Protein AF-A0AAW6YB75-F1 (afdb_monomer)

Sequence (77 aa):
YLAQLGVDAIWLSPFYLSPQHDAGYDVADYRAVDPRFGTLADADEMIAAAHEAGIRVVVDLVPNHTSSEHAWFQAAL

pLDDT: mean 97.8, std 2.55, range [76.31, 98.81]

Mean predicted aligned error: 2.2 Å

Secondary structure (DSSP, 8-state):
-HHHHT--EEEEPP-EE---TTTT-S-SEEEEE-TTT--HHHHHHHHHHHHHTT-EEEE----S---TTSHHHHTT-

Structure (mmCIF, N/CA/C/O backbone):
data_AF-A0AAW6YB75-F1
#
_entry.id   AF-A0AAW6YB75-F1
#
loop_
_atom_site.group_PDB
_atom_site.id
_atom_site.type_symbol
_atom_site.label_atom_id
_atom_site.label_alt_id
_atom_site.label_comp_id
_atom_site.label_asym_id
_atom_site.label_entity_id
_atom_site.label_seq_id
_atom_site.pdbx_PDB_ins_code
_atom_site.Cartn_x
_atom_site.Cartn_y
_atom_site.Cartn_z
_atom_site.occupancy
_atom_site.B_iso_or_equiv
_atom_site.auth_seq_id
_atom_site.auth_comp_id
_atom_site.auth_asym_id
_atom_site.auth_atom_id
_atom_site.pdbx_PDB_model_num
ATOM 1 N N . TYR A 1 1 ? -3.417 1.909 19.751 1.00 95.69 1 TYR A N 1
ATOM 2 C CA . TYR A 1 1 ? -3.506 3.378 19.617 1.00 95.69 1 TYR A CA 1
ATOM 3 C C . TYR A 1 1 ? -4.602 3.793 18.637 1.00 95.69 1 TYR A C 1
ATOM 5 O O . TYR A 1 1 ? -5.552 4.410 19.089 1.00 95.69 1 TYR A O 1
ATOM 13 N N . LEU A 1 2 ? -4.545 3.418 17.350 1.00 97.69 2 LEU A N 1
ATOM 14 C CA . LEU A 1 2 ? -5.510 3.879 16.328 1.00 97.69 2 LEU A CA 1
ATOM 15 C C . LEU A 1 2 ? -6.988 3.619 16.678 1.00 97.69 2 LEU A C 1
ATOM 17 O O . LEU A 1 2 ? -7.799 4.534 16.601 1.00 97.69 2 LEU A O 1
ATOM 21 N N . ALA A 1 3 ? -7.322 2.423 17.170 1.00 96.75 3 ALA A N 1
ATOM 22 C CA . ALA A 1 3 ? -8.683 2.126 17.629 1.00 96.75 3 ALA A CA 1
ATOM 23 C C . ALA A 1 3 ? -9.134 3.029 18.800 1.00 96.75 3 ALA A C 1
ATOM 25 O O . ALA A 1 3 ? -10.277 3.464 18.846 1.00 96.75 3 ALA A O 1
ATOM 26 N N . GLN A 1 4 ? -8.227 3.377 19.724 1.00 97.50 4 GLN A N 1
ATOM 27 C CA . GLN A 1 4 ? -8.528 4.291 20.841 1.00 97.50 4 G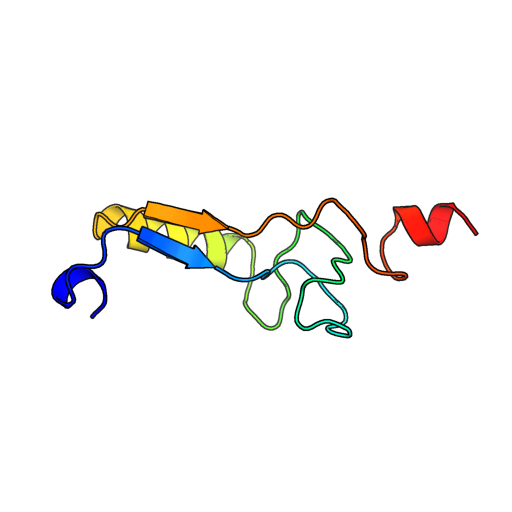LN A CA 1
ATOM 28 C C . GLN A 1 4 ? -8.702 5.740 20.375 1.00 97.50 4 GLN A C 1
ATOM 30 O O . GLN A 1 4 ? -9.443 6.494 20.995 1.00 97.50 4 GLN A O 1
ATOM 35 N N . LEU A 1 5 ? -8.025 6.123 19.287 1.00 98.12 5 LEU A N 1
ATOM 36 C CA . LEU A 1 5 ? -8.212 7.416 18.632 1.00 98.12 5 LEU A CA 1
ATOM 37 C C . LEU A 1 5 ? -9.583 7.514 17.930 1.00 98.12 5 LEU A C 1
ATOM 39 O O . LEU A 1 5 ? -10.009 8.617 17.604 1.00 98.12 5 LEU A O 1
ATOM 43 N N . GLY A 1 6 ? -10.279 6.389 17.725 1.00 98.19 6 GLY A N 1
ATOM 44 C CA . GLY A 1 6 ? -11.561 6.328 17.019 1.00 98.19 6 GLY A CA 1
ATOM 45 C C . GLY A 1 6 ? -11.419 6.219 15.499 1.00 98.19 6 GLY A C 1
ATOM 46 O O . GLY A 1 6 ? -12.301 6.659 14.773 1.00 98.19 6 GLY A O 1
ATOM 47 N N . VAL A 1 7 ? -10.295 5.685 15.005 1.00 98.50 7 VAL A N 1
ATOM 48 C CA . VAL A 1 7 ? -10.076 5.455 13.569 1.00 98.50 7 VAL A CA 1
ATOM 49 C C . VAL A 1 7 ? -10.840 4.211 13.110 1.00 98.50 7 VAL A C 1
ATOM 51 O O . VAL A 1 7 ? -10.566 3.119 13.597 1.00 98.50 7 VAL A O 1
ATOM 54 N N . ASP A 1 8 ? -11.726 4.367 12.123 1.00 98.44 8 ASP A N 1
ATOM 55 C CA . ASP A 1 8 ? -12.485 3.255 11.521 1.00 98.44 8 ASP A CA 1
ATOM 56 C C . ASP A 1 8 ? -11.775 2.598 10.323 1.00 98.44 8 ASP A C 1
ATOM 58 O O . ASP A 1 8 ? -12.114 1.485 9.911 1.00 98.44 8 ASP A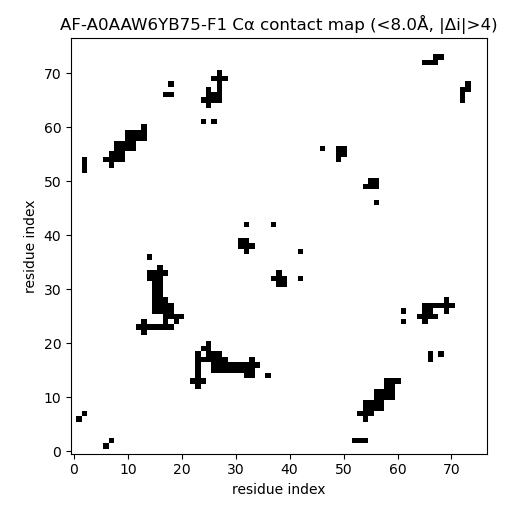 O 1
ATOM 62 N N . ALA A 1 9 ? -10.819 3.300 9.708 1.00 98.62 9 ALA A N 1
ATOM 63 C CA . ALA A 1 9 ? -10.076 2.818 8.550 1.00 98.62 9 ALA A CA 1
ATOM 64 C C . ALA A 1 9 ? -8.691 3.466 8.440 1.00 98.62 9 ALA A C 1
ATOM 66 O O . ALA A 1 9 ? -8.515 4.633 8.788 1.00 98.62 9 ALA A O 1
ATOM 67 N N . ILE A 1 10 ? -7.731 2.728 7.889 1.00 98.50 10 ILE A N 1
ATOM 68 C CA . ILE A 1 10 ? -6.419 3.238 7.487 1.00 98.50 10 ILE A CA 1
ATOM 69 C C . ILE A 1 10 ? -6.276 3.176 5.970 1.00 98.50 10 ILE A C 1
ATOM 71 O O . ILE A 1 10 ? -6.756 2.243 5.326 1.00 98.50 10 ILE A O 1
ATOM 75 N N . TRP A 1 11 ? -5.590 4.168 5.413 1.00 98.56 11 TRP A N 1
ATOM 76 C CA . TRP A 1 11 ? -5.167 4.173 4.020 1.00 98.56 11 TRP A CA 1
ATOM 77 C C . TRP A 1 11 ? -3.645 4.162 3.973 1.00 98.56 11 TRP A C 1
ATOM 79 O O . TRP A 1 11 ? -2.991 5.028 4.555 1.00 98.56 11 TRP A O 1
ATOM 89 N N . LEU A 1 12 ? -3.099 3.141 3.326 1.00 97.94 12 LEU A N 1
ATOM 90 C CA . LEU A 1 12 ? -1.669 2.954 3.162 1.00 97.94 12 LEU A CA 1
ATOM 91 C C . LEU A 1 12 ? -1.220 3.529 1.820 1.00 97.94 12 LEU A C 1
ATOM 93 O O . LEU A 1 12 ? -1.741 3.134 0.773 1.00 97.94 12 LEU A O 1
ATOM 97 N N . SER A 1 13 ? -0.214 4.402 1.868 1.00 98.06 13 SER A N 1
ATOM 98 C CA . SER A 1 13 ? 0.621 4.719 0.706 1.00 98.06 13 SER A CA 1
ATOM 99 C C . SER A 1 13 ? 1.249 3.437 0.126 1.00 98.06 13 SER A C 1
ATOM 101 O O . SER A 1 13 ? 1.315 2.422 0.831 1.00 98.06 13 SER A 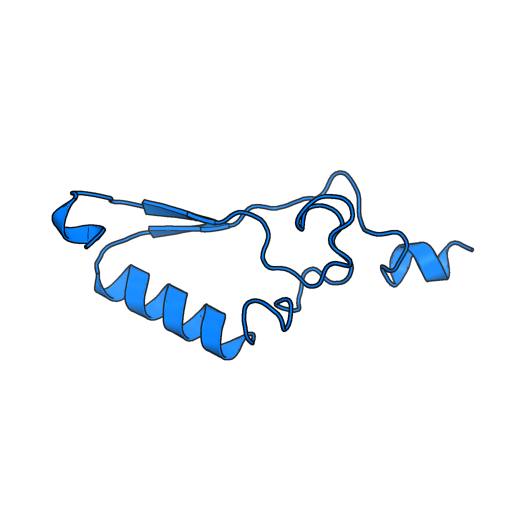O 1
ATOM 103 N N . PRO A 1 14 ? 1.737 3.456 -1.128 1.00 98.00 14 PRO A N 1
ATOM 104 C CA . PRO A 1 14 ? 2.320 2.281 -1.767 1.00 98.00 14 PRO A CA 1
ATOM 105 C C . PRO A 1 14 ? 3.407 1.596 -0.926 1.00 98.00 14 PRO A C 1
ATOM 107 O O . PRO A 1 14 ? 4.381 2.221 -0.510 1.00 98.00 14 PRO A O 1
ATOM 110 N N . PHE A 1 15 ? 3.252 0.288 -0.727 1.00 98.31 15 PHE A N 1
ATOM 111 C CA . PHE A 1 15 ? 4.248 -0.588 -0.096 1.00 98.31 15 PHE A CA 1
ATOM 112 C C . PHE A 1 15 ? 4.728 -1.701 -1.043 1.00 98.31 15 PHE A C 1
ATOM 114 O O . PHE A 1 15 ? 5.396 -2.642 -0.614 1.00 98.31 15 PHE A O 1
ATOM 121 N N . TYR A 1 16 ? 4.381 -1.597 -2.329 1.00 98.50 16 TYR A N 1
ATOM 122 C CA . TYR A 1 16 ? 4.833 -2.508 -3.376 1.00 98.50 16 TYR A CA 1
ATOM 123 C C . TYR A 1 16 ? 6.344 -2.394 -3.601 1.00 98.50 16 TYR A C 1
ATOM 125 O O . TYR A 1 16 ? 6.935 -1.354 -3.301 1.00 98.50 16 TYR A O 1
ATOM 133 N N . LEU A 1 17 ? 6.954 -3.419 -4.200 1.00 98.62 17 LEU A N 1
ATOM 134 C CA . LEU A 1 17 ? 8.356 -3.362 -4.616 1.00 98.62 17 LEU A CA 1
ATOM 135 C C . LEU A 1 17 ? 8.590 -2.162 -5.543 1.00 98.62 17 LEU A C 1
ATOM 137 O O . LEU A 1 17 ? 7.933 -2.035 -6.580 1.00 98.62 17 LEU A O 1
ATOM 141 N N . SER A 1 18 ? 9.530 -1.292 -5.174 1.00 98.56 18 SER A N 1
AT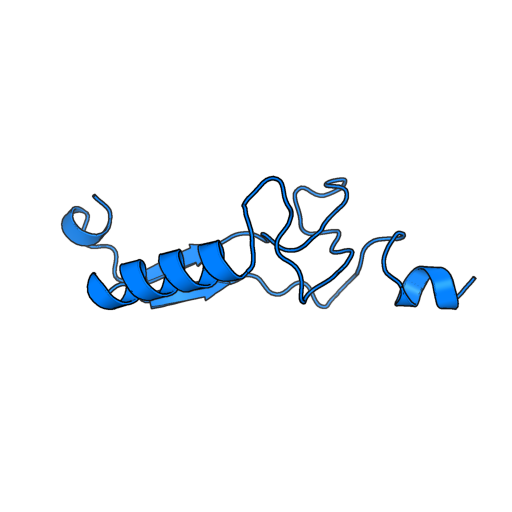OM 142 C CA . SER A 1 18 ? 9.791 -0.045 -5.895 1.00 98.56 18 SER A CA 1
ATOM 143 C C . SER A 1 18 ? 11.229 0.455 -5.670 1.00 98.56 18 SER A C 1
ATOM 145 O O . SER A 1 18 ? 11.705 0.425 -4.533 1.00 98.56 18 SER A O 1
ATOM 147 N N . PRO A 1 19 ? 11.898 1.006 -6.703 1.00 98.19 19 PRO A N 1
ATOM 148 C CA . PRO A 1 19 ? 13.193 1.686 -6.569 1.00 98.19 19 PRO A CA 1
ATOM 149 C C . PRO A 1 19 ? 13.154 2.983 -5.742 1.00 98.19 19 PRO A C 1
ATOM 151 O O . PRO A 1 19 ? 14.204 3.475 -5.332 1.00 98.19 19 PRO A O 1
ATOM 154 N N . GLN A 1 20 ? 11.957 3.510 -5.451 1.00 97.94 20 GLN A N 1
ATOM 155 C CA . GLN A 1 20 ? 11.694 4.721 -4.656 1.00 97.94 20 GLN A CA 1
ATOM 156 C C . GLN A 1 20 ? 12.096 6.039 -5.298 1.00 97.94 20 GLN A C 1
ATOM 158 O O . GLN A 1 20 ? 12.344 7.019 -4.591 1.00 97.94 20 GLN A O 1
ATOM 163 N N . HIS A 1 21 ? 12.125 6.111 -6.621 1.00 98.06 21 HIS A N 1
ATOM 164 C CA . HIS A 1 21 ? 12.314 7.389 -7.293 1.00 98.06 21 HIS A CA 1
ATOM 165 C C . HIS A 1 21 ? 11.115 8.329 -7.110 1.00 98.06 21 HIS A C 1
ATOM 167 O O . HIS A 1 21 ? 11.293 9.543 -7.198 1.00 98.06 21 HIS A O 1
ATOM 173 N N . ASP A 1 22 ? 9.938 7.787 -6.776 1.00 97.69 22 ASP A N 1
ATOM 174 C CA . ASP A 1 22 ? 8.735 8.537 -6.410 1.00 97.69 22 ASP A CA 1
ATOM 175 C C . ASP A 1 22 ? 8.084 7.961 -5.140 1.00 97.69 22 ASP A C 1
ATOM 177 O O . ASP A 1 22 ? 6.892 7.679 -5.091 1.00 97.69 22 ASP A O 1
ATOM 181 N N . ALA A 1 23 ? 8.896 7.698 -4.108 1.00 97.38 23 ALA A N 1
ATOM 182 C CA . ALA A 1 23 ? 8.435 7.258 -2.783 1.00 97.38 23 ALA A CA 1
ATOM 183 C C . ALA A 1 23 ? 7.444 6.066 -2.789 1.00 97.38 23 ALA A C 1
ATOM 185 O O . ALA A 1 23 ? 6.553 5.990 -1.943 1.00 97.38 23 ALA A O 1
ATOM 186 N N . GLY A 1 24 ? 7.600 5.131 -3.734 1.00 98.00 24 GLY A N 1
ATOM 187 C CA . GLY A 1 24 ? 6.759 3.935 -3.859 1.00 98.00 24 GLY A CA 1
ATOM 188 C C . GLY A 1 24 ? 5.722 3.984 -4.978 1.00 98.00 24 GLY A C 1
ATOM 189 O O . GLY A 1 24 ? 5.174 2.935 -5.314 1.00 98.00 24 GLY A O 1
ATOM 190 N N . TYR A 1 25 ? 5.471 5.145 -5.587 1.00 98.56 25 TYR A N 1
ATOM 191 C CA . TYR A 1 25 ? 4.543 5.260 -6.718 1.00 98.56 25 TYR A CA 1
ATOM 192 C C . TYR A 1 25 ? 5.162 4.753 -8.035 1.00 98.56 25 TYR A C 1
ATOM 194 O O . TYR A 1 25 ? 4.447 4.282 -8.919 1.00 98.56 25 TYR A O 1
ATOM 202 N N . ASP A 1 26 ? 6.493 4.697 -8.129 1.00 98.44 26 ASP A N 1
ATOM 203 C CA . ASP A 1 26 ? 7.230 3.998 -9.181 1.00 98.44 26 ASP A CA 1
ATOM 204 C C . ASP A 1 26 ? 7.306 2.483 -8.897 1.00 98.44 26 ASP A C 1
ATOM 206 O O . ASP A 1 26 ? 8.333 1.953 -8.469 1.00 98.44 26 ASP A O 1
ATOM 210 N N . VAL A 1 27 ? 6.196 1.768 -9.112 1.00 98.56 27 VAL A N 1
ATOM 211 C CA . VAL A 1 27 ? 6.057 0.336 -8.774 1.00 98.56 27 VAL A CA 1
ATOM 212 C C . VAL A 1 27 ? 6.785 -0.568 -9.774 1.00 98.56 27 VAL A C 1
ATOM 214 O O . VAL A 1 27 ? 6.497 -0.516 -10.968 1.00 98.56 27 VAL A O 1
ATOM 217 N N . ALA A 1 28 ? 7.685 -1.430 -9.295 1.00 98.62 28 ALA A N 1
ATOM 218 C CA . ALA A 1 28 ? 8.408 -2.435 -10.084 1.00 98.62 28 ALA A CA 1
ATOM 219 C C . ALA A 1 28 ? 7.758 -3.833 -10.053 1.00 98.62 28 ALA A C 1
ATOM 221 O O . ALA A 1 28 ? 7.908 -4.583 -11.016 1.00 98.62 28 ALA A O 1
ATOM 222 N N . ASP A 1 29 ? 6.999 -4.167 -9.002 1.00 98.38 29 ASP A N 1
ATOM 223 C CA . ASP A 1 29 ? 6.125 -5.349 -8.964 1.00 98.38 29 ASP A CA 1
ATOM 224 C C . ASP A 1 29 ? 4.925 -5.117 -8.029 1.00 98.38 29 ASP A C 1
ATOM 226 O O . ASP A 1 29 ? 5.072 -5.030 -6.811 1.00 98.38 29 ASP A O 1
ATOM 230 N N . TYR A 1 30 ? 3.717 -5.062 -8.599 1.00 97.94 30 TYR A N 1
ATOM 231 C CA . TYR A 1 30 ? 2.460 -4.867 -7.860 1.00 97.94 30 TYR A CA 1
ATOM 232 C C . TYR A 1 30 ? 2.055 -6.058 -6.973 1.00 97.94 30 TYR A C 1
ATOM 234 O O . TYR A 1 30 ? 1.080 -5.961 -6.231 1.00 97.94 30 TYR A O 1
ATOM 242 N N . ARG A 1 31 ? 2.738 -7.205 -7.073 1.00 97.31 31 ARG A N 1
ATOM 243 C CA . ARG A 1 31 ? 2.436 -8.425 -6.303 1.00 97.31 31 ARG A CA 1
ATOM 244 C C . ARG A 1 31 ? 3.452 -8.716 -5.207 1.00 97.31 31 ARG A C 1
ATOM 246 O O . ARG A 1 31 ? 3.279 -9.692 -4.483 1.00 97.31 31 ARG A O 1
ATOM 253 N N . ALA A 1 32 ? 4.492 -7.900 -5.087 1.00 98.19 32 ALA A N 1
ATOM 254 C CA . ALA A 1 32 ? 5.503 -8.025 -4.052 1.00 98.19 32 ALA A CA 1
ATOM 255 C C . ALA A 1 32 ? 5.419 -6.838 -3.092 1.00 98.19 32 ALA A C 1
ATOM 257 O O . ALA A 1 32 ? 5.187 -5.709 -3.517 1.00 98.19 32 ALA A O 1
ATOM 258 N N . VAL A 1 33 ? 5.643 -7.093 -1.804 1.00 98.56 33 VAL A N 1
ATOM 259 C CA . VAL A 1 33 ? 5.916 -6.043 -0.813 1.00 98.56 33 VAL A CA 1
ATOM 260 C C . VAL A 1 33 ? 7.388 -5.666 -0.926 1.00 98.56 33 VAL A C 1
ATOM 262 O O . VAL A 1 33 ? 8.238 -6.539 -1.123 1.00 98.56 33 VAL A O 1
ATOM 265 N N . ASP A 1 34 ? 7.702 -4.380 -0.811 1.00 98.50 34 ASP A N 1
ATOM 266 C CA . ASP A 1 34 ? 9.094 -3.961 -0.784 1.00 98.50 34 ASP A CA 1
ATOM 267 C C . ASP A 1 34 ? 9.807 -4.513 0.465 1.00 98.50 34 ASP A C 1
ATOM 269 O O . ASP A 1 34 ? 9.306 -4.313 1.577 1.00 98.50 34 ASP A O 1
ATOM 273 N N . PRO A 1 35 ? 10.998 -5.129 0.337 1.00 98.12 35 PRO A N 1
ATOM 274 C CA . PRO A 1 35 ? 11.736 -5.675 1.476 1.00 98.12 35 PRO A CA 1
ATOM 275 C C . PRO A 1 35 ? 12.022 -4.671 2.600 1.00 98.12 35 PRO A C 1
ATOM 277 O O . PRO A 1 35 ? 12.274 -5.077 3.733 1.00 98.12 35 PRO A O 1
ATOM 280 N N . ARG A 1 36 ? 11.989 -3.361 2.316 1.00 97.88 36 ARG A N 1
ATOM 281 C CA . ARG A 1 36 ? 12.113 -2.304 3.335 1.00 97.88 36 ARG A CA 1
ATOM 282 C C . ARG A 1 36 ? 10.907 -2.227 4.274 1.00 97.88 36 ARG A C 1
ATOM 284 O O . ARG A 1 36 ? 11.056 -1.723 5.385 1.00 97.88 36 ARG A O 1
ATOM 291 N N . PHE A 1 37 ? 9.741 -2.696 3.837 1.00 98.12 37 PHE A N 1
ATOM 292 C CA . PHE A 1 37 ? 8.499 -2.713 4.612 1.00 98.12 37 PHE A CA 1
ATOM 293 C C . PHE A 1 37 ? 8.140 -4.105 5.140 1.00 98.12 37 PHE A C 1
ATOM 295 O O . PHE A 1 37 ? 7.369 -4.197 6.092 1.00 98.12 37 PHE A O 1
ATOM 302 N N . GLY A 1 38 ? 8.716 -5.167 4.570 1.00 98.19 38 GLY A N 1
ATOM 303 C CA . GLY A 1 38 ? 8.561 -6.539 5.046 1.00 98.19 38 GLY A CA 1
ATOM 304 C C . GLY A 1 38 ? 8.307 -7.519 3.908 1.00 98.19 38 GLY A C 1
ATOM 305 O O . GLY A 1 38 ? 8.855 -7.397 2.813 1.00 98.19 38 GLY A O 1
ATOM 306 N N . THR A 1 39 ? 7.478 -8.513 4.185 1.00 98.56 39 THR A N 1
ATOM 307 C CA . THR A 1 39 ? 7.079 -9.579 3.268 1.00 98.56 39 THR A CA 1
ATOM 308 C C . THR A 1 39 ? 5.570 -9.561 3.026 1.00 98.56 39 THR A C 1
ATOM 310 O O . THR A 1 39 ? 4.819 -8.853 3.694 1.00 98.56 39 THR A O 1
ATOM 313 N N . LEU A 1 40 ? 5.096 -10.383 2.084 1.00 98.06 40 LEU A N 1
ATOM 314 C CA . LEU A 1 40 ? 3.656 -10.608 1.912 1.00 98.06 40 LEU A CA 1
ATOM 315 C C . LEU A 1 40 ? 2.999 -11.164 3.184 1.00 98.06 40 LEU A C 1
ATOM 317 O O . LEU A 1 40 ? 1.895 -10.749 3.513 1.00 98.06 40 LEU A O 1
ATOM 321 N N . ALA A 1 41 ? 3.696 -12.029 3.927 1.00 98.56 41 ALA A N 1
ATOM 322 C CA . ALA A 1 41 ? 3.182 -12.564 5.186 1.00 98.56 41 ALA A CA 1
ATOM 323 C C . ALA A 1 41 ? 3.037 -11.471 6.260 1.00 98.56 41 ALA A C 1
ATOM 325 O O . ALA A 1 41 ? 2.052 -11.466 6.991 1.00 98.56 41 ALA A O 1
ATOM 326 N N . ASP A 1 42 ? 3.968 -10.512 6.313 1.00 98.62 42 ASP A N 1
ATOM 327 C CA . ASP A 1 42 ? 3.870 -9.378 7.243 1.00 98.62 42 ASP A CA 1
ATOM 328 C C . ASP A 1 42 ? 2.693 -8.455 6.881 1.00 98.62 42 ASP A C 1
ATOM 330 O O . ASP A 1 42 ? 1.998 -7.941 7.760 1.00 98.62 42 ASP A O 1
ATOM 334 N N . ALA A 1 43 ? 2.429 -8.262 5.581 1.00 98.12 43 ALA A N 1
ATOM 335 C CA . ALA A 1 43 ? 1.257 -7.522 5.120 1.00 98.12 43 ALA A CA 1
ATOM 336 C C . ALA A 1 43 ? -0.052 -8.241 5.496 1.00 98.12 43 ALA A C 1
ATOM 338 O O . ALA A 1 43 ? -0.976 -7.589 5.987 1.00 98.12 43 ALA A O 1
ATOM 339 N N . ASP A 1 44 ? -0.115 -9.567 5.332 1.00 98.38 44 ASP A N 1
ATOM 340 C CA . ASP A 1 44 ? -1.259 -10.383 5.752 1.00 98.38 44 ASP A CA 1
ATOM 341 C C . ASP A 1 44 ? -1.502 -10.281 7.268 1.00 98.38 44 ASP A C 1
ATOM 343 O O . ASP A 1 44 ? -2.638 -10.065 7.699 1.00 98.38 44 ASP A O 1
ATOM 347 N N . GLU A 1 45 ? -0.445 -10.375 8.083 1.00 98.69 45 GLU A N 1
ATOM 348 C CA . GLU A 1 45 ? -0.528 -10.241 9.543 1.00 98.69 45 GLU A CA 1
ATOM 349 C C . GLU A 1 45 ? -1.038 -8.854 9.957 1.00 98.69 45 GLU A C 1
ATOM 351 O O . GLU A 1 45 ? -1.945 -8.740 10.785 1.00 98.69 45 GLU A O 1
ATOM 356 N N . MET A 1 46 ? -0.516 -7.789 9.344 1.00 98.12 46 MET A N 1
ATOM 357 C CA . MET A 1 46 ? -0.942 -6.417 9.627 1.00 98.12 46 MET A CA 1
ATOM 358 C C . MET A 1 46 ? -2.416 -6.190 9.264 1.00 98.12 46 MET A C 1
ATOM 360 O O . MET A 1 46 ? -3.159 -5.598 10.052 1.00 98.12 46 MET A O 1
ATOM 364 N N . ILE A 1 47 ? -2.864 -6.694 8.109 1.00 98.56 47 ILE A N 1
ATOM 365 C CA . ILE A 1 47 ? -4.264 -6.599 7.674 1.00 98.56 47 ILE A CA 1
ATOM 366 C C . ILE A 1 47 ? -5.178 -7.374 8.631 1.00 98.56 47 ILE A C 1
ATOM 368 O O . ILE A 1 47 ? -6.232 -6.862 9.018 1.00 98.56 47 ILE A O 1
ATOM 372 N N . ALA A 1 48 ? -4.782 -8.581 9.044 1.00 98.75 48 ALA A N 1
ATOM 373 C CA . ALA 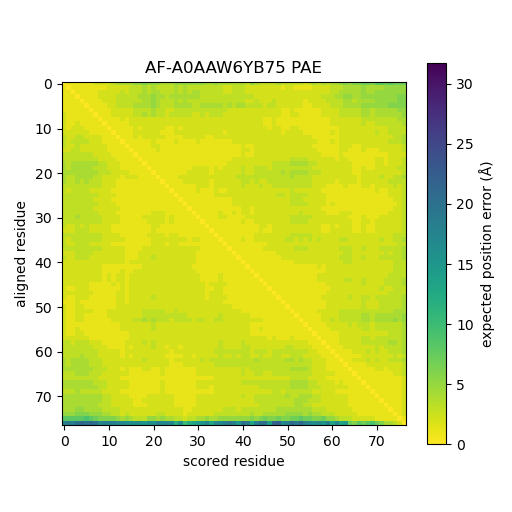A 1 48 ? -5.534 -9.375 10.011 1.00 98.75 48 ALA A CA 1
ATOM 374 C C . ALA A 1 48 ? -5.669 -8.642 11.356 1.00 98.75 48 ALA A C 1
ATOM 376 O O . ALA A 1 48 ? -6.784 -8.476 11.852 1.00 98.75 48 ALA A O 1
ATOM 377 N N . ALA A 1 49 ? -4.567 -8.110 11.891 1.00 98.50 49 ALA A N 1
ATOM 378 C CA . ALA A 1 49 ? -4.565 -7.348 13.137 1.00 98.50 49 ALA A CA 1
ATOM 379 C C . ALA A 1 49 ? -5.422 -6.069 13.052 1.00 98.50 49 ALA A C 1
ATOM 381 O O . ALA A 1 49 ? -6.120 -5.718 14.008 1.00 98.50 49 ALA A O 1
ATOM 382 N N . ALA A 1 50 ? -5.416 -5.374 11.908 1.00 98.62 50 ALA A N 1
ATOM 383 C CA . ALA A 1 50 ? -6.291 -4.225 11.678 1.00 98.62 50 ALA A CA 1
ATOM 384 C C . ALA A 1 50 ? -7.772 -4.633 11.724 1.00 98.62 50 ALA A C 1
ATOM 386 O O . ALA A 1 50 ? -8.565 -4.000 12.426 1.00 98.62 50 ALA A O 1
ATOM 387 N N . HIS A 1 51 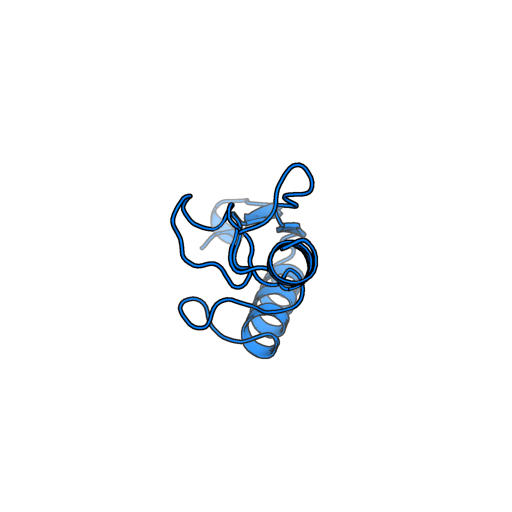? -8.138 -5.726 11.050 1.00 98.62 51 HIS A N 1
ATOM 388 C CA . HIS A 1 51 ? -9.508 -6.234 11.054 1.00 98.62 51 HIS A CA 1
ATOM 389 C C . HIS A 1 51 ? -9.965 -6.718 12.437 1.00 98.62 51 HIS A C 1
ATOM 391 O O . HIS A 1 51 ? -11.096 -6.429 12.826 1.00 98.62 51 HIS A O 1
ATOM 397 N N . GLU A 1 52 ?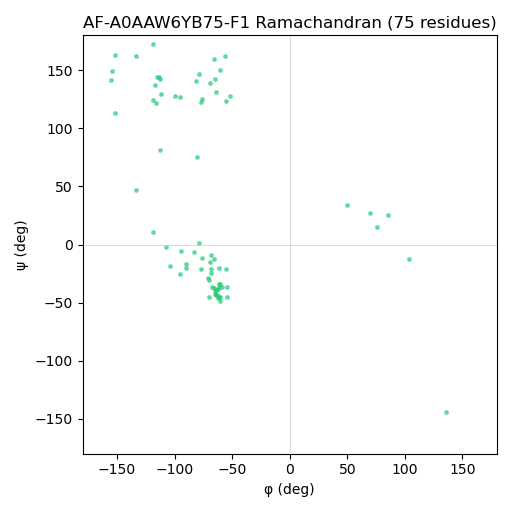 -9.105 -7.388 13.207 1.00 98.44 52 GLU A N 1
ATOM 398 C CA . GLU A 1 52 ? -9.391 -7.770 14.600 1.00 98.44 52 GLU A CA 1
ATOM 399 C C . GLU A 1 52 ? -9.659 -6.549 15.489 1.00 98.44 52 GLU A C 1
ATOM 401 O O . GLU A 1 52 ? -10.511 -6.590 16.378 1.00 98.44 52 GLU A O 1
ATOM 406 N N . ALA A 1 53 ? -8.985 -5.432 15.209 1.00 98.25 53 ALA A N 1
ATOM 407 C CA . ALA A 1 53 ? -9.219 -4.153 15.869 1.00 98.25 53 ALA A CA 1
ATOM 408 C C . ALA A 1 53 ? -10.454 -3.392 15.341 1.00 98.25 53 ALA A C 1
ATOM 410 O O . ALA A 1 53 ? -10.722 -2.284 15.808 1.00 98.25 53 ALA A O 1
ATOM 411 N N . GLY A 1 54 ? -11.203 -3.952 14.383 1.00 98.25 54 GLY A N 1
ATOM 412 C CA . GLY A 1 54 ? -12.364 -3.310 13.758 1.00 98.25 54 GLY A CA 1
ATOM 413 C C . GLY A 1 54 ? -12.014 -2.215 12.744 1.00 98.25 54 GLY A C 1
ATOM 414 O O . GLY A 1 54 ? -12.889 -1.437 12.370 1.00 98.25 54 GLY A O 1
ATOM 415 N N . ILE A 1 55 ? -10.757 -2.148 12.296 1.00 98.81 55 ILE A N 1
ATOM 416 C CA . ILE A 1 55 ? -10.238 -1.121 11.387 1.00 98.81 55 ILE A CA 1
ATOM 417 C C . ILE A 1 55 ? -10.194 -1.675 9.962 1.00 98.81 55 ILE A C 1
ATOM 419 O O . ILE A 1 55 ? -9.606 -2.723 9.707 1.00 98.81 55 ILE A O 1
ATOM 423 N N . ARG A 1 56 ? -10.784 -0.954 9.004 1.00 98.75 56 ARG A N 1
ATOM 424 C CA . ARG A 1 56 ? -10.712 -1.304 7.575 1.00 98.75 56 ARG A CA 1
ATOM 425 C C . ARG A 1 56 ? -9.376 -0.876 6.972 1.00 98.75 56 ARG A C 1
ATOM 427 O O . ARG A 1 56 ? -8.849 0.175 7.326 1.00 98.75 56 ARG A O 1
ATOM 434 N N . VAL A 1 57 ? -8.870 -1.634 6.006 1.00 98.62 57 VAL A N 1
ATOM 435 C CA . VAL A 1 57 ? -7.633 -1.295 5.290 1.00 98.62 57 VAL A CA 1
ATOM 436 C C . VAL A 1 57 ? -7.947 -0.930 3.843 1.00 98.62 57 VAL A C 1
ATOM 438 O O . VAL A 1 57 ? -8.631 -1.670 3.138 1.00 98.62 57 VAL A O 1
ATOM 441 N N . VAL A 1 58 ? -7.433 0.216 3.402 1.00 98.38 58 VAL A N 1
ATOM 442 C CA . VAL A 1 58 ? -7.407 0.646 2.002 1.00 98.38 58 VAL A CA 1
ATOM 443 C C . VAL A 1 58 ? -5.949 0.767 1.577 1.00 98.38 58 VAL A C 1
ATOM 445 O O . VAL A 1 58 ? -5.119 1.285 2.325 1.00 98.38 58 VAL A O 1
ATOM 448 N N . VAL A 1 59 ? -5.632 0.296 0.376 1.00 97.06 59 VAL A N 1
ATOM 449 C CA . VAL A 1 59 ? -4.290 0.394 -0.206 1.00 97.06 59 VAL A CA 1
ATOM 450 C C . VAL A 1 59 ? -4.336 1.282 -1.435 1.00 97.06 59 VAL A C 1
ATOM 452 O O . VAL A 1 59 ? -5.322 1.267 -2.174 1.00 97.06 59 VAL A O 1
ATOM 455 N N . ASP A 1 60 ? -3.281 2.059 -1.647 1.00 97.44 60 ASP A N 1
ATOM 456 C CA . ASP A 1 60 ? -3.157 2.839 -2.868 1.00 97.44 60 ASP A CA 1
ATOM 457 C C . ASP A 1 60 ? -2.918 1.929 -4.083 1.00 97.44 60 ASP A C 1
ATOM 459 O O . ASP A 1 60 ? -2.163 0.953 -4.015 1.00 97.44 60 ASP A O 1
ATOM 463 N N . LEU A 1 61 ? -3.562 2.242 -5.204 1.00 97.06 61 LEU A N 1
ATOM 464 C CA . LEU A 1 61 ? -3.371 1.554 -6.478 1.00 97.06 61 LEU A 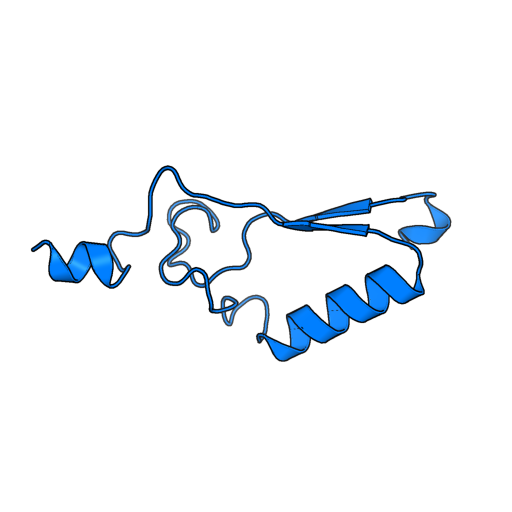CA 1
ATOM 465 C C . LEU A 1 61 ? -2.862 2.578 -7.485 1.00 97.06 61 LEU A C 1
ATOM 467 O O . LEU A 1 61 ? -3.526 3.580 -7.738 1.00 97.06 61 LEU A O 1
ATOM 471 N N . VAL A 1 62 ? -1.716 2.290 -8.106 1.00 97.44 62 VAL A N 1
ATOM 472 C CA . VAL A 1 62 ? -1.029 3.218 -9.017 1.00 97.44 62 VAL A CA 1
ATOM 473 C C . VAL A 1 62 ? -1.069 2.679 -10.455 1.00 97.44 62 VAL A C 1
ATOM 475 O O . VAL A 1 62 ? -0.113 2.048 -10.898 1.00 97.44 62 VAL A O 1
ATOM 478 N N . PRO A 1 63 ? -2.177 2.860 -11.204 1.00 96.56 63 PRO A N 1
ATOM 479 C CA . PRO A 1 63 ? -2.340 2.257 -12.529 1.00 96.56 63 PRO A CA 1
ATOM 480 C C . PRO A 1 63 ? -1.828 3.135 -13.678 1.00 96.56 63 PRO A C 1
ATOM 482 O O . PRO A 1 63 ? -1.686 2.653 -14.797 1.00 96.56 63 PRO A O 1
ATOM 485 N N . ASN A 1 64 ? -1.612 4.434 -13.441 1.00 98.19 64 ASN A N 1
ATOM 486 C CA . ASN A 1 64 ? -1.286 5.387 -14.506 1.00 98.19 64 ASN A CA 1
ATOM 487 C C . ASN A 1 64 ? 0.123 5.173 -15.083 1.00 98.19 64 ASN A C 1
ATOM 489 O O . ASN A 1 64 ? 0.368 5.496 -16.241 1.00 98.19 64 ASN A O 1
ATOM 493 N N . HIS A 1 65 ? 1.055 4.682 -14.267 1.00 97.88 65 HIS A N 1
ATOM 494 C CA . HIS A 1 65 ? 2.445 4.445 -14.640 1.00 97.88 65 HIS A CA 1
ATOM 495 C C . HIS A 1 65 ? 3.037 3.304 -13.802 1.00 97.88 65 HIS A C 1
ATOM 497 O O . HIS A 1 65 ? 2.487 2.947 -12.765 1.00 97.88 65 HIS A O 1
ATOM 503 N N . THR A 1 66 ? 4.160 2.753 -14.263 1.00 98.38 66 THR A N 1
ATOM 504 C C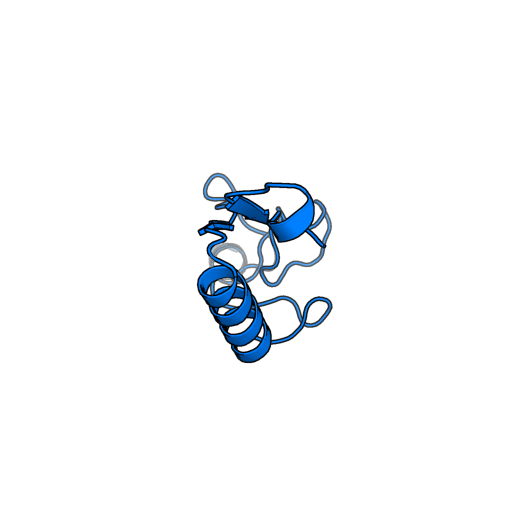A . THR A 1 66 ? 4.962 1.734 -13.571 1.00 98.38 66 THR A CA 1
ATOM 505 C C . THR A 1 66 ? 6.442 2.132 -13.634 1.00 98.38 66 THR A C 1
ATOM 507 O O . THR A 1 66 ? 6.809 2.989 -14.443 1.00 98.38 66 THR A O 1
ATOM 510 N N . SER A 1 67 ? 7.288 1.554 -12.780 1.00 98.44 67 SER A N 1
ATOM 511 C CA . SER A 1 67 ? 8.731 1.817 -12.775 1.00 98.44 67 SER A CA 1
ATOM 512 C C . SER A 1 67 ? 9.379 1.430 -14.105 1.00 98.44 67 SER A C 1
ATOM 514 O O . SER A 1 67 ? 8.982 0.450 -14.740 1.00 98.44 67 SER A O 1
ATOM 516 N N . SER A 1 68 ? 10.452 2.127 -14.489 1.00 98.12 68 SER A N 1
ATOM 517 C CA . SER A 1 68 ? 11.303 1.681 -15.596 1.00 98.12 68 SER A CA 1
ATOM 518 C C . SER A 1 68 ? 11.951 0.319 -15.329 1.00 98.12 68 SER A C 1
ATOM 520 O O . SER A 1 68 ? 12.343 -0.356 -16.272 1.00 98.12 68 SER A O 1
ATOM 522 N N . GLU A 1 69 ? 12.047 -0.123 -14.073 1.00 98.31 69 GLU A N 1
ATOM 523 C CA . GLU A 1 69 ? 12.538 -1.459 -13.705 1.00 98.31 69 GLU A CA 1
ATOM 524 C C . GLU A 1 69 ? 11.456 -2.554 -13.783 1.00 98.31 69 GLU A C 1
ATOM 526 O O . GLU A 1 69 ? 11.766 -3.737 -13.650 1.00 98.31 69 GLU A O 1
ATOM 531 N N . HIS A 1 70 ? 10.190 -2.200 -14.036 1.00 98.44 70 HIS A N 1
ATOM 532 C CA . HIS A 1 70 ? 9.109 -3.177 -14.160 1.00 98.44 70 HIS A CA 1
ATOM 533 C C . HIS A 1 70 ? 9.317 -4.090 -15.379 1.00 98.44 70 HIS A C 1
ATOM 535 O O . HIS A 1 70 ? 9.696 -3.634 -16.462 1.00 98.44 70 HIS A O 1
ATOM 541 N N . ALA A 1 71 ? 8.975 -5.377 -15.249 1.00 98.00 71 ALA A N 1
ATOM 542 C CA . ALA A 1 71 ? 9.156 -6.374 -16.312 1.00 98.00 71 ALA A CA 1
ATOM 543 C C . ALA A 1 71 ? 8.494 -5.974 -17.646 1.00 98.00 71 ALA A C 1
ATOM 545 O O . ALA A 1 71 ? 9.041 -6.219 -18.717 1.00 98.00 71 ALA A O 1
ATOM 546 N N . TRP A 1 72 ? 7.329 -5.322 -17.588 1.00 97.56 72 TRP A N 1
ATOM 547 C CA . TRP A 1 72 ? 6.648 -4.780 -18.774 1.00 97.56 72 TRP A CA 1
ATOM 548 C C . TRP A 1 72 ? 7.441 -3.679 -19.480 1.00 97.56 72 TRP A C 1
ATOM 550 O O . TRP A 1 72 ? 7.441 -3.646 -20.705 1.00 97.56 72 TRP A O 1
ATOM 560 N N . PHE A 1 73 ? 8.109 -2.796 -18.731 1.00 97.75 73 PHE A N 1
ATOM 561 C CA . PHE A 1 73 ? 8.929 -1.740 -19.320 1.00 97.75 73 PHE A CA 1
ATOM 562 C C . PHE A 1 73 ? 10.183 -2.337 -19.964 1.00 97.75 73 PHE A C 1
ATOM 564 O O . PHE A 1 73 ? 10.487 -2.032 -21.111 1.00 97.75 73 PHE A O 1
ATOM 571 N N . GLN A 1 74 ? 10.852 -3.264 -19.270 1.00 97.56 74 GLN A N 1
ATOM 572 C CA . GLN A 1 74 ? 12.029 -3.966 -19.792 1.00 97.56 74 GLN A CA 1
ATOM 573 C C . GLN A 1 74 ? 11.724 -4.788 -21.054 1.00 97.56 74 GLN A C 1
ATOM 575 O O . GLN A 1 74 ? 12.560 -4.872 -21.945 1.00 97.56 74 GLN A O 1
ATOM 580 N N . ALA A 1 75 ? 10.524 -5.367 -21.161 1.00 98.00 75 ALA A N 1
ATOM 581 C CA . ALA A 1 75 ? 10.092 -6.120 -22.341 1.00 98.00 75 ALA A CA 1
ATOM 582 C C . ALA A 1 75 ? 9.692 -5.241 -23.543 1.00 98.00 75 ALA A C 1
ATOM 584 O O . ALA A 1 75 ? 9.470 -5.773 -24.630 1.00 98.00 75 ALA A O 1
ATOM 585 N N . ALA A 1 76 ? 9.543 -3.927 -23.347 1.00 95.19 76 ALA A N 1
ATOM 586 C CA . ALA A 1 76 ? 9.178 -2.975 -24.396 1.00 95.19 76 ALA A CA 1
ATOM 587 C C . ALA A 1 76 ? 10.393 -2.296 -25.061 1.00 95.19 76 ALA A C 1
ATOM 589 O O . ALA A 1 76 ? 10.201 -1.527 -26.006 1.00 95.19 76 ALA A O 1
ATOM 590 N N . LEU A 1 77 ? 11.608 -2.555 -24.556 1.00 76.31 77 LEU A N 1
ATOM 591 C CA . LEU A 1 77 ? 12.891 -2.087 -25.098 1.00 76.31 77 LEU A CA 1
ATOM 592 C C . LEU A 1 77 ? 13.427 -3.044 -26.172 1.00 76.31 77 LEU A C 1
ATOM 594 O O . LEU A 1 77 ? 14.017 -2.529 -27.150 1.00 76.31 77 LEU A O 1
#

Organism: Neisseria subflava (NCBI:txid28449)

Radius of gyration: 14.62 Å; Cα contacts (8 Å, |Δi|>4): 110; chains: 1; bounding box: 26×21×46 Å

Foldseek 3Di:
DCLVVVAQEDEDEAQAAAPCPPDRLQHQDPPFGHVVVHGPVVVVVVCVVCVVSNYHYHYDDNPPHHHCNHPVNVVVD

InterPro domains:
  IPR006047 Glycosyl hydrolase family 13, catalytic domain [PF00128] (1-76)
  IPR017853 Glycoside hydrolase superfamily [SSF51445] (1-76)
  IPR045857 Oligo-1,6-glucosidase, domain 2 [G3DSA:3.90.400.10] (65-76)

Solvent-accessible surface area (backbone atoms only — not comparable to full-atom values): 4536 Å² total; per-residue (Å²): 109,60,60,81,75,66,49,60,60,50,76,42,73,50,57,32,20,40,90,45,89,53,78,19,58,28,30,38,34,92,88,39,43,20,75,93,82,40,44,62,68,55,52,52,51,52,52,50,54,35,48,76,62,64,24,45,84,44,71,61,81,66,84,91,55,64,19,78,80,11,68,72,49,61,73,74,112

Nearest PDB structures (foldseek):
  8yie-assembly1_B  TM=9.978E-01  e=5.122E-09  Arthrobacter globiformis
  8yie-assembly1_A  TM=9.950E-01  e=8.744E-09  Arthrobacter globiformis
  8yif-assembly1_A  TM=9.948E-01  e=9.349E-09  Arthrobacter globiformis
  4tvu-assembly1_B  TM=9.948E-01  e=6.946E-08  Deinococcus radiodurans R1 = ATCC 13939 = DSM 20539
  6lgg-assembly1_A  TM=9.961E-01  e=1.151E-06  Bombyx mori